Protein AF-A0A257JC98-F1 (afdb_monomer_lite)

Foldseek 3Di:
DVVVVVLVVCCVVVVDDPVVSVVVVVVVVVVVVVVVVLQPDWDWFWKWADDDDDPPDDDDTDIDTDTHRPQPPPCVQLVVLVVVLVVVLVVLVVVLVVDPPDDPVNVVSVVVNVCCDDPHPNVVVSSVVSSVVSRVVSCPVVDQLQVVLVVCVVSRMDRPPFDGHPRSSVVVD

pLDDT: mean 78.76, std 10.98, range [49.62, 95.31]

Radius of gyration: 26.52 Å; chains: 1; bounding box: 66×40×74 Å

Secondary structure (DSSP, 8-state):
-HHHHHHHHHHHTTSS-HHHHHHHHHHHHHHHHHHHHHHH-EEEEEEEE----BTTB--PPEEEEEEEES-SSTTHHHHHHHHHHHHHHHHHHHHHHHS-S-SHHHHHHHHHHHHHSTT-HHHHHHHHHHHHHHHHHHHHHH--HHHHHHHHHHTT-B-TTS-SSHHHHHHH-

Structure (mmCIF, N/CA/C/O backbone):
data_AF-A0A257JC98-F1
#
_entry.id   AF-A0A257JC98-F1
#
loop_
_atom_site.group_PDB
_atom_site.id
_atom_site.type_symbol
_atom_site.label_atom_id
_atom_site.label_alt_id
_atom_site.label_comp_id
_atom_site.label_asym_id
_atom_site.label_entity_id
_atom_site.label_seq_id
_atom_site.pdbx_PDB_ins_code
_atom_site.Cartn_x
_atom_site.Cartn_y
_atom_site.Cartn_z
_atom_site.occupancy
_atom_site.B_iso_or_equiv
_atom_site.auth_seq_id
_atom_site.auth_comp_id
_atom_site.auth_asym_id
_atom_site.auth_atom_id
_atom_site.pdbx_PDB_model_num
ATOM 1 N N . PRO A 1 1 ? 10.693 15.081 -19.694 1.00 59.59 1 PRO A N 1
ATOM 2 C CA . PRO A 1 1 ? 10.480 16.238 -20.603 1.00 59.59 1 PRO A CA 1
ATOM 3 C C . PRO A 1 1 ? 10.776 15.936 -22.083 1.00 59.59 1 PRO A C 1
ATOM 5 O O . PRO A 1 1 ? 9.951 16.268 -22.923 1.00 59.59 1 PRO A O 1
ATOM 8 N N . LYS A 1 2 ? 11.899 15.273 -22.407 1.00 69.50 2 LYS A N 1
ATOM 9 C CA . LYS A 1 2 ? 12.265 14.944 -23.800 1.00 69.50 2 LYS A CA 1
ATOM 10 C C . LYS A 1 2 ? 11.283 13.980 -24.483 1.00 69.50 2 LYS A C 1
ATOM 12 O O . LYS A 1 2 ? 10.940 14.185 -25.634 1.00 69.50 2 LYS A O 1
ATOM 17 N N . THR A 1 3 ? 10.761 13.000 -23.750 1.00 69.62 3 THR A N 1
ATOM 18 C CA . THR A 1 3 ? 9.781 12.024 -24.259 1.00 69.62 3 THR A CA 1
ATOM 19 C C . THR A 1 3 ? 8.416 12.645 -24.564 1.00 69.62 3 THR A C 1
ATOM 21 O O . THR A 1 3 ? 7.817 12.334 -25.583 1.00 69.62 3 THR A O 1
ATOM 24 N N . LEU A 1 4 ? 7.946 13.581 -23.731 1.00 68.44 4 LEU A N 1
ATOM 25 C CA . LEU A 1 4 ? 6.739 14.373 -24.007 1.00 68.44 4 LEU A CA 1
ATOM 26 C C . LEU A 1 4 ? 6.918 15.227 -25.269 1.00 68.44 4 LEU A C 1
ATOM 28 O O . LEU A 1 4 ? 6.054 15.207 -26.137 1.00 68.44 4 LEU A O 1
ATOM 32 N N . ALA A 1 5 ? 8.060 15.909 -25.406 1.00 73.38 5 ALA A N 1
ATOM 33 C CA . ALA A 1 5 ? 8.380 16.676 -26.610 1.00 73.38 5 ALA A CA 1
ATOM 34 C C . ALA A 1 5 ? 8.417 15.786 -27.868 1.00 73.38 5 ALA A C 1
ATOM 36 O O . ALA A 1 5 ? 7.823 16.146 -28.877 1.00 73.38 5 ALA A O 1
ATOM 37 N N . GLN A 1 6 ? 8.999 14.586 -27.777 1.00 70.19 6 GLN A N 1
ATOM 38 C CA . GLN A 1 6 ? 9.022 13.605 -28.869 1.00 70.19 6 GLN A CA 1
ATOM 39 C C . GLN A 1 6 ? 7.630 13.078 -29.249 1.00 70.19 6 GLN A C 1
ATOM 41 O O . GLN A 1 6 ? 7.370 12.868 -30.429 1.00 70.19 6 GLN A O 1
ATOM 46 N N . VAL A 1 7 ? 6.712 12.895 -28.293 1.00 69.75 7 VAL A N 1
ATOM 47 C CA . VAL A 1 7 ? 5.323 12.484 -28.581 1.00 69.75 7 VAL A CA 1
ATOM 48 C C . VAL A 1 7 ? 4.552 13.596 -29.306 1.00 69.75 7 VAL A C 1
ATOM 50 O O . VAL A 1 7 ? 3.829 13.321 -30.264 1.00 69.75 7 VAL A O 1
ATOM 53 N N . PHE A 1 8 ? 4.739 14.858 -28.907 1.00 70.00 8 PHE A N 1
ATOM 54 C CA . PHE A 1 8 ? 4.126 16.006 -29.587 1.00 70.00 8 PHE A CA 1
ATOM 55 C C . PHE A 1 8 ? 4.741 16.271 -30.972 1.00 70.00 8 PHE A C 1
ATOM 57 O O . PHE A 1 8 ? 4.016 16.577 -31.920 1.00 70.00 8 PHE A O 1
ATOM 64 N N . GLU A 1 9 ? 6.057 16.103 -31.129 1.00 71.06 9 GLU A N 1
ATOM 65 C CA . GLU A 1 9 ? 6.730 16.184 -32.431 1.00 71.06 9 GLU A CA 1
ATOM 66 C C . GLU A 1 9 ? 6.358 15.014 -33.352 1.00 71.06 9 GLU A C 1
ATOM 68 O O . GLU A 1 9 ? 6.157 15.227 -34.548 1.00 71.06 9 GLU A O 1
ATOM 73 N N . GLY A 1 10 ? 6.182 13.804 -32.811 1.00 62.94 10 GLY A N 1
ATOM 74 C CA . GLY A 1 10 ? 5.710 12.619 -33.536 1.00 62.94 10 GLY A CA 1
ATOM 75 C C . GLY A 1 10 ? 4.276 1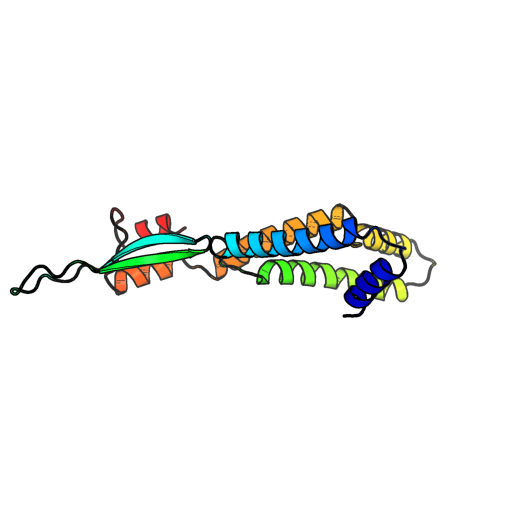2.765 -34.057 1.00 62.94 10 GLY A C 1
ATOM 76 O O . GLY A 1 10 ? 3.976 12.383 -35.189 1.00 62.94 10 GLY A O 1
ATOM 77 N N . GLY A 1 11 ? 3.405 13.412 -33.274 1.00 64.50 11 GLY A N 1
ATOM 78 C CA . GLY A 1 11 ? 2.057 13.792 -33.709 1.00 64.50 11 GLY A CA 1
ATOM 79 C C . GLY A 1 11 ? 2.052 14.880 -34.791 1.00 64.50 11 GLY A C 1
ATOM 80 O O . GLY A 1 11 ? 1.223 14.839 -35.697 1.00 64.50 11 GLY A O 1
ATOM 81 N N . ARG A 1 12 ? 3.004 15.827 -34.747 1.00 64.94 12 ARG A N 1
ATOM 82 C CA . ARG A 1 12 ? 3.147 16.897 -35.755 1.00 64.94 12 ARG A CA 1
ATOM 83 C C . ARG A 1 12 ? 3.788 16.420 -37.063 1.00 64.94 12 ARG A C 1
ATOM 85 O O . ARG A 1 12 ? 3.479 16.954 -38.121 1.00 64.94 12 ARG A O 1
ATOM 92 N N . THR A 1 13 ? 4.679 15.434 -36.998 1.00 67.50 13 THR A N 1
ATOM 93 C CA . THR A 1 13 ? 5.380 14.861 -38.163 1.00 67.50 13 THR A CA 1
ATOM 94 C C . THR A 1 13 ? 4.590 13.755 -38.870 1.00 67.50 13 THR A C 1
ATOM 96 O O . THR A 1 13 ? 5.046 13.255 -39.892 1.00 67.50 13 THR A O 1
ATOM 99 N N . GLY A 1 14 ? 3.412 13.369 -38.358 1.00 65.50 14 GLY A N 1
ATOM 100 C CA . GLY A 1 14 ? 2.565 12.325 -38.953 1.00 65.50 14 GLY A CA 1
ATOM 101 C C . GLY A 1 14 ? 3.129 10.903 -38.831 1.00 65.50 14 GLY A C 1
ATOM 102 O O . GLY A 1 14 ? 2.589 9.975 -39.423 1.00 65.50 14 GLY A O 1
ATOM 103 N N . THR A 1 15 ? 4.203 10.720 -38.059 1.00 66.25 15 THR A N 1
ATOM 104 C CA . THR A 1 15 ? 4.866 9.426 -37.823 1.00 66.25 15 THR A CA 1
ATOM 105 C C . THR A 1 15 ? 4.124 8.564 -36.799 1.00 66.25 15 THR A C 1
ATOM 107 O O . THR A 1 15 ? 4.296 7.346 -36.780 1.00 66.25 15 THR A O 1
ATOM 110 N N . MET A 1 16 ? 3.256 9.169 -35.978 1.00 62.81 16 MET A N 1
ATOM 111 C CA . MET A 1 16 ? 2.358 8.470 -35.056 1.00 62.81 16 MET A CA 1
ATOM 112 C C . MET A 1 16 ? 0.903 8.860 -35.311 1.00 62.81 16 MET A C 1
ATOM 114 O O . MET A 1 16 ? 0.590 10.033 -35.507 1.00 62.81 16 MET A O 1
ATOM 118 N N . ASN A 1 17 ? 0.001 7.874 -35.269 1.00 75.44 17 ASN A N 1
ATOM 119 C CA . ASN A 1 17 ? -1.431 8.108 -35.424 1.00 75.44 17 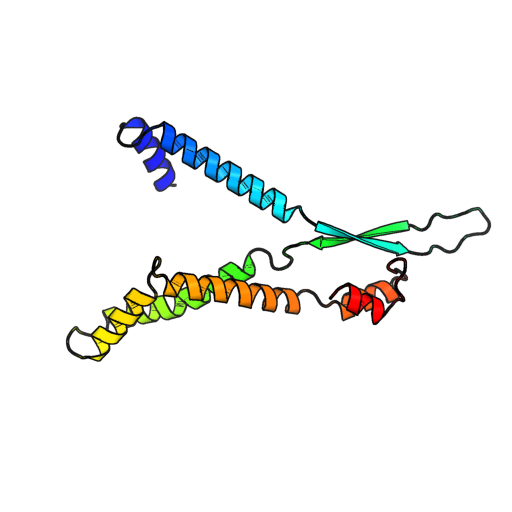ASN A CA 1
ATOM 120 C C . ASN A 1 17 ? -1.927 9.047 -34.298 1.00 75.44 17 ASN A C 1
ATOM 122 O O . ASN A 1 17 ? -1.825 8.670 -33.125 1.00 75.44 17 ASN A O 1
ATOM 126 N N . PRO A 1 18 ? -2.486 10.234 -34.608 1.00 73.69 18 PRO A N 1
ATOM 127 C CA . PRO A 1 18 ? -2.979 11.181 -33.603 1.00 73.69 18 PRO A CA 1
ATOM 128 C C . PRO A 1 18 ? -3.989 10.563 -32.628 1.00 73.69 18 PRO A C 1
ATOM 130 O O . PRO A 1 18 ? -4.027 10.928 -31.452 1.00 73.69 18 PRO A O 1
ATOM 133 N N . LEU A 1 19 ? -4.756 9.568 -33.089 1.00 78.31 19 LEU A N 1
ATOM 134 C CA . LEU A 1 19 ? -5.696 8.812 -32.262 1.00 78.31 19 LEU A CA 1
ATOM 135 C C . LEU A 1 19 ? -4.991 8.009 -31.152 1.00 78.31 19 LEU A C 1
ATOM 137 O O . LEU A 1 19 ? -5.505 7.909 -30.042 1.00 78.31 19 LEU A O 1
ATOM 141 N N . MET A 1 20 ? -3.796 7.474 -31.422 1.00 78.75 20 MET A N 1
ATOM 142 C CA . MET A 1 20 ? -3.009 6.704 -30.453 1.00 78.75 20 MET A CA 1
ATOM 143 C C . MET A 1 20 ? -2.429 7.605 -29.358 1.00 78.75 20 MET A C 1
ATOM 145 O O . MET A 1 20 ? -2.444 7.237 -28.186 1.00 78.75 20 MET A O 1
ATOM 149 N N . VAL A 1 21 ? -1.980 8.811 -29.719 1.00 79.50 21 VAL A N 1
ATOM 150 C CA . VAL A 1 21 ? -1.474 9.809 -28.761 1.00 79.50 21 VAL A CA 1
ATOM 151 C C . VAL A 1 21 ? -2.590 10.276 -27.821 1.00 79.50 21 VAL A C 1
ATOM 153 O O . VAL A 1 21 ? -2.401 10.302 -26.603 1.00 79.50 21 VAL A O 1
ATOM 156 N N . LEU A 1 22 ? -3.775 10.571 -28.367 1.00 82.44 22 LEU A N 1
ATOM 157 C CA . LEU A 1 22 ? -4.968 10.882 -27.572 1.00 82.44 22 LEU A CA 1
ATOM 158 C C . LEU A 1 22 ? -5.385 9.706 -26.677 1.00 82.44 22 LEU A C 1
ATOM 160 O O . LEU A 1 22 ? -5.704 9.915 -25.508 1.00 82.44 22 LEU A O 1
ATOM 164 N N . GLY A 1 23 ? -5.324 8.476 -27.196 1.00 86.00 23 GLY A N 1
ATOM 165 C CA . GLY A 1 23 ? -5.629 7.258 -26.445 1.00 86.00 23 GLY A CA 1
ATOM 166 C C . GLY A 1 23 ? -4.705 7.040 -25.245 1.00 86.00 23 GLY A C 1
ATOM 167 O O . GLY A 1 23 ? -5.186 6.766 -24.148 1.00 86.00 23 GLY A O 1
ATOM 168 N N . ILE A 1 24 ? -3.393 7.231 -25.412 1.00 85.19 24 ILE A N 1
ATOM 169 C CA . ILE A 1 24 ? -2.422 7.136 -24.309 1.00 85.19 24 ILE A CA 1
ATOM 170 C C . ILE A 1 24 ? -2.685 8.230 -23.267 1.00 85.19 24 ILE A C 1
ATOM 172 O O . ILE A 1 24 ? -2.692 7.944 -22.071 1.00 85.19 24 ILE A O 1
ATOM 176 N N . GLY A 1 25 ? -2.951 9.468 -23.698 1.00 86.38 25 GLY A N 1
ATOM 177 C CA . GLY A 1 25 ? -3.285 10.566 -22.785 1.00 86.38 25 GLY A CA 1
ATOM 178 C C . GLY A 1 25 ? -4.535 10.275 -21.950 1.00 86.38 25 GLY A C 1
ATOM 179 O O . GLY A 1 25 ? -4.515 10.423 -20.726 1.00 86.38 25 GLY A O 1
ATOM 180 N N . ALA A 1 26 ? -5.599 9.785 -22.591 1.00 89.31 26 ALA A N 1
ATOM 181 C CA . ALA A 1 26 ? -6.822 9.374 -21.909 1.00 89.31 26 ALA A CA 1
ATOM 182 C C . ALA A 1 26 ? -6.580 8.203 -20.940 1.00 89.31 26 ALA A C 1
ATOM 184 O O . ALA A 1 26 ? -7.083 8.228 -19.817 1.00 89.31 26 ALA A O 1
ATOM 185 N N . ALA A 1 27 ? -5.769 7.215 -21.331 1.00 91.00 27 ALA A N 1
ATOM 186 C CA . ALA A 1 27 ? -5.415 6.084 -20.478 1.00 91.00 27 ALA A CA 1
ATOM 187 C C . ALA A 1 27 ? -4.633 6.518 -19.229 1.00 91.00 27 ALA A C 1
ATOM 189 O O . ALA A 1 27 ? -4.923 6.039 -18.136 1.00 91.00 27 ALA A O 1
ATOM 190 N N . VAL A 1 28 ? -3.691 7.457 -19.360 1.00 90.69 28 VAL A N 1
ATOM 191 C CA . VAL A 1 28 ? -2.934 8.003 -18.220 1.00 90.69 28 VAL A CA 1
ATOM 192 C C . VAL A 1 28 ? -3.860 8.730 -17.248 1.00 90.69 28 VAL A C 1
ATOM 194 O O . VAL A 1 28 ? -3.799 8.482 -16.046 1.00 90.69 28 VAL A O 1
ATOM 197 N N . ILE A 1 29 ? -4.752 9.590 -17.749 1.00 93.50 29 ILE A N 1
ATOM 198 C CA . ILE A 1 29 ? -5.723 10.298 -16.901 1.00 93.50 29 ILE A CA 1
ATOM 199 C C . ILE A 1 29 ? -6.661 9.299 -16.213 1.00 93.50 29 ILE A C 1
ATOM 201 O O . ILE A 1 29 ? -6.896 9.410 -15.010 1.00 93.50 29 ILE A O 1
ATOM 205 N N . GLY A 1 30 ? -7.157 8.302 -16.950 1.00 95.31 30 GLY A N 1
ATOM 206 C CA . GLY A 1 30 ? -8.009 7.243 -16.410 1.00 95.31 30 GLY A CA 1
ATOM 207 C C . GLY A 1 30 ? -7.313 6.429 -15.319 1.00 95.31 30 GLY A C 1
ATOM 208 O O . GLY A 1 30 ? -7.893 6.204 -14.260 1.00 95.31 30 GLY A O 1
ATOM 209 N N . LEU A 1 31 ? -6.048 6.059 -15.533 1.00 93.69 31 LEU A N 1
ATOM 210 C CA . LEU A 1 31 ? -5.229 5.354 -14.549 1.00 93.69 31 LEU A CA 1
ATOM 211 C C . LEU A 1 31 ? -5.039 6.194 -13.279 1.00 93.69 31 LEU A C 1
ATOM 213 O O . LEU A 1 31 ? -5.241 5.688 -12.180 1.00 93.69 31 LEU A O 1
ATOM 217 N N . ILE A 1 32 ? -4.695 7.479 -13.412 1.00 92.25 32 ILE A N 1
ATOM 218 C CA . ILE A 1 32 ? -4.517 8.380 -12.263 1.00 92.25 32 ILE A CA 1
ATOM 219 C C . ILE A 1 32 ? -5.833 8.531 -11.494 1.00 92.25 32 ILE A C 1
ATOM 221 O O . ILE A 1 32 ? -5.845 8.408 -10.270 1.00 92.25 32 ILE A O 1
ATOM 225 N N . ALA A 1 33 ? -6.951 8.744 -12.192 1.00 93.00 33 ALA A N 1
ATOM 226 C CA . ALA A 1 33 ? -8.266 8.844 -11.566 1.00 93.00 33 ALA A CA 1
ATOM 227 C C . ALA A 1 33 ? -8.635 7.556 -10.813 1.00 93.00 33 ALA A C 1
ATOM 229 O O . ALA A 1 33 ? -9.138 7.619 -9.691 1.00 93.00 33 ALA A O 1
ATOM 230 N N . PHE A 1 34 ? -8.330 6.395 -11.397 1.00 91.94 34 PHE A N 1
ATOM 231 C CA . PHE A 1 34 ? -8.540 5.093 -10.773 1.00 91.94 34 PHE A CA 1
ATOM 232 C C . PHE A 1 34 ? -7.674 4.897 -9.520 1.00 91.94 34 PHE A C 1
ATOM 234 O O . PHE A 1 34 ? -8.187 4.476 -8.482 1.00 91.94 34 PHE A O 1
ATOM 241 N N . ILE A 1 35 ? -6.389 5.263 -9.575 1.00 89.38 35 ILE A N 1
ATOM 242 C CA . ILE A 1 35 ? -5.487 5.207 -8.416 1.00 89.38 35 ILE A CA 1
ATOM 243 C C . ILE A 1 35 ? -6.002 6.128 -7.306 1.00 89.38 35 ILE A C 1
ATOM 245 O O . ILE A 1 35 ? -6.159 5.682 -6.173 1.00 89.38 35 ILE A O 1
ATOM 249 N N . CYS A 1 36 ? -6.354 7.378 -7.618 1.00 89.06 36 CYS A N 1
ATOM 250 C CA . CYS A 1 36 ? -6.907 8.308 -6.632 1.00 89.06 36 CYS A CA 1
ATOM 251 C C . CYS A 1 36 ? -8.232 7.818 -6.032 1.00 89.06 36 CYS A C 1
ATOM 253 O O . CYS A 1 36 ? -8.506 8.066 -4.857 1.00 89.06 36 CYS A O 1
ATOM 255 N N . PHE A 1 37 ? -9.068 7.139 -6.820 1.00 89.31 37 PHE A N 1
ATOM 256 C CA . PHE A 1 37 ? -10.293 6.522 -6.322 1.00 89.31 37 PHE A CA 1
ATOM 257 C C . PHE A 1 37 ? -9.982 5.404 -5.318 1.00 89.31 37 PHE A C 1
ATOM 259 O O . PHE A 1 37 ? -10.548 5.399 -4.223 1.00 89.31 37 PHE A O 1
ATOM 266 N N . MET A 1 38 ? -9.036 4.518 -5.642 1.00 87.94 38 MET A N 1
ATOM 267 C CA . MET A 1 38 ? -8.607 3.448 -4.738 1.00 87.94 38 MET A CA 1
ATOM 268 C C . MET A 1 38 ? -7.892 3.965 -3.487 1.00 87.94 38 MET A C 1
ATOM 270 O O . MET A 1 38 ? -8.130 3.451 -2.399 1.00 87.94 38 MET A O 1
ATOM 274 N N . GLU A 1 39 ? -7.084 5.020 -3.583 1.00 85.06 39 GLU A N 1
ATOM 275 C CA . GLU A 1 39 ? -6.437 5.626 -2.410 1.00 85.06 39 GLU A CA 1
ATOM 276 C C . GLU A 1 39 ? -7.430 6.305 -1.459 1.00 85.06 39 GLU A C 1
ATOM 278 O O . GLU A 1 39 ? -7.212 6.352 -0.245 1.00 85.06 39 GLU A O 1
ATOM 283 N N . ARG A 1 40 ? -8.535 6.843 -1.988 1.00 83.50 40 ARG A N 1
ATOM 284 C CA . ARG A 1 40 ? -9.602 7.444 -1.173 1.00 83.50 40 ARG A CA 1
ATOM 285 C C . ARG A 1 40 ? -10.499 6.402 -0.515 1.00 83.50 40 ARG A C 1
ATOM 287 O O . ARG A 1 40 ? -11.209 6.742 0.441 1.00 83.50 40 ARG A O 1
ATOM 294 N N . ALA A 1 41 ? -10.478 5.165 -1.004 1.00 85.12 41 ALA A N 1
ATOM 295 C CA . ALA A 1 41 ? -11.237 4.077 -0.427 1.00 85.12 41 ALA A CA 1
ATOM 296 C C . ALA A 1 41 ? -10.670 3.726 0.958 1.00 85.12 41 ALA A C 1
ATOM 298 O O . ALA A 1 41 ? -9.522 3.318 1.136 1.00 85.12 41 ALA A O 1
ATOM 299 N N . GLN A 1 42 ? -11.507 3.936 1.968 1.00 86.88 42 GLN A N 1
ATOM 300 C CA . GLN A 1 42 ? -11.191 3.691 3.368 1.00 86.88 42 GLN A CA 1
ATOM 301 C C . GLN A 1 42 ? -12.375 2.985 4.019 1.00 86.88 42 GLN A C 1
ATOM 303 O O . GLN A 1 42 ? -13.533 3.369 3.821 1.00 86.88 42 GLN A O 1
ATOM 308 N N . ARG A 1 43 ? -12.091 1.970 4.827 1.00 90.12 43 ARG A N 1
ATOM 309 C CA . ARG A 1 43 ? -13.079 1.332 5.689 1.00 90.12 43 ARG A CA 1
ATOM 310 C C . ARG A 1 43 ? -13.236 2.194 6.939 1.00 90.12 43 ARG A C 1
ATOM 312 O O . ARG A 1 43 ? -12.282 2.408 7.681 1.00 90.12 43 ARG A O 1
ATOM 319 N N . ARG A 1 44 ? -14.442 2.715 7.167 1.00 86.94 44 ARG A N 1
ATOM 320 C CA . ARG A 1 44 ? -14.753 3.543 8.343 1.00 86.94 44 ARG A CA 1
ATOM 321 C C . ARG A 1 44 ? -15.230 2.651 9.485 1.00 86.94 44 ARG A C 1
ATOM 323 O O . ARG A 1 44 ? -16.351 2.150 9.435 1.00 86.94 44 ARG A O 1
ATOM 330 N N . VAL A 1 45 ? -14.397 2.461 10.506 1.00 87.12 45 VAL A N 1
ATOM 331 C CA . VAL A 1 45 ? -14.784 1.739 11.728 1.00 87.12 45 VAL A CA 1
ATOM 332 C C . VAL A 1 45 ? -15.362 2.739 12.726 1.00 87.12 45 VAL A C 1
ATOM 334 O O . VAL A 1 45 ? -14.686 3.685 13.117 1.00 87.12 45 VAL A O 1
ATOM 337 N N . LEU A 1 46 ? -16.626 2.561 13.111 1.00 86.06 46 LEU A N 1
ATOM 338 C CA . LEU A 1 46 ? -17.319 3.444 14.054 1.00 86.06 46 LEU A CA 1
ATOM 339 C C . LEU A 1 46 ? -16.818 3.209 15.483 1.00 86.06 46 LEU A C 1
ATOM 341 O O . LEU A 1 46 ? -16.826 2.080 15.969 1.00 86.06 46 LEU A O 1
ATOM 345 N N . ILE A 1 47 ? -16.455 4.291 16.166 1.00 87.56 47 ILE A N 1
ATOM 346 C CA . ILE A 1 47 ? -16.066 4.305 17.577 1.00 87.56 47 ILE A CA 1
ATOM 347 C C . ILE A 1 47 ? -17.002 5.251 18.317 1.00 87.56 47 ILE A C 1
ATOM 349 O O . ILE A 1 47 ? -17.351 6.326 17.823 1.00 87.56 47 ILE A O 1
ATOM 353 N N . GLN A 1 48 ? -17.413 4.854 19.514 1.00 84.75 48 GLN A N 1
ATOM 354 C CA . GLN A 1 48 ? -18.217 5.692 20.392 1.00 84.75 48 GLN A CA 1
ATOM 355 C C . GLN A 1 48 ? -17.425 6.036 21.645 1.00 84.75 48 GLN A C 1
ATOM 357 O O . GLN A 1 48 ? -16.826 5.159 22.271 1.00 84.75 48 GLN A O 1
ATOM 362 N N . TYR A 1 49 ? -17.454 7.316 22.009 1.00 84.44 49 TYR A N 1
ATOM 363 C CA . TYR A 1 49 ? -16.946 7.797 23.287 1.00 84.44 49 TYR A CA 1
ATOM 364 C C . TYR A 1 49 ? -18.145 8.079 24.200 1.00 84.44 49 TYR A C 1
ATOM 366 O O . TYR A 1 49 ? -18.915 9.012 23.938 1.00 84.44 49 TYR A O 1
ATOM 374 N N . PRO A 1 50 ? -18.362 7.274 25.252 1.00 72.88 50 PRO A N 1
ATOM 375 C CA . PRO A 1 50 ? -19.454 7.494 26.178 1.00 72.88 50 PRO A CA 1
ATOM 376 C C . PRO A 1 50 ? -19.153 8.752 27.000 1.00 72.88 50 PRO A C 1
ATOM 378 O O . PRO A 1 50 ? -18.253 8.769 27.839 1.00 72.88 50 PRO A O 1
ATOM 381 N N . LYS A 1 51 ? -19.911 9.827 26.775 1.00 71.62 51 LYS A N 1
ATOM 382 C CA . LYS A 1 51 ? -19.910 10.991 27.669 1.00 71.62 51 LYS A CA 1
ATOM 383 C C . LYS A 1 51 ? -20.848 10.723 28.842 1.00 71.62 51 LYS A C 1
ATOM 385 O O . LYS A 1 51 ? -21.951 10.210 28.661 1.00 71.62 51 LYS A O 1
ATOM 390 N N . ARG A 1 52 ? -20.414 11.072 30.057 1.00 66.50 52 ARG A N 1
ATOM 391 C CA . ARG A 1 52 ? -21.284 11.029 31.241 1.00 66.50 52 ARG A CA 1
ATOM 392 C C . ARG A 1 52 ? -22.464 11.980 31.024 1.00 66.50 52 ARG A C 1
ATOM 394 O O . ARG A 1 52 ? -22.257 13.139 30.674 1.00 66.50 52 ARG A O 1
ATOM 401 N N . GLN A 1 53 ? -23.686 11.499 31.250 1.00 60.78 53 GLN A N 1
ATOM 402 C CA . GLN A 1 53 ? -24.854 12.373 31.319 1.00 60.78 53 GLN A CA 1
ATOM 403 C C . GLN A 1 53 ? -24.708 13.287 32.536 1.00 60.78 53 GLN A C 1
ATOM 405 O O . GLN A 1 53 ? -24.684 12.825 33.676 1.00 60.78 53 GLN A O 1
ATOM 410 N N . THR A 1 54 ? -24.597 14.587 32.291 1.00 61.06 54 THR A N 1
ATOM 411 C CA . THR A 1 54 ? -24.697 15.602 33.341 1.00 61.06 54 THR A CA 1
ATOM 412 C C . THR A 1 54 ? -26.177 15.872 33.624 1.00 61.06 54 THR A C 1
ATOM 414 O O . THR A 1 54 ? -27.012 15.796 32.725 1.00 61.06 54 THR A O 1
ATOM 417 N N . GLN A 1 55 ? -26.511 16.252 34.859 1.00 65.31 55 GLN A N 1
ATOM 418 C CA . GLN A 1 55 ? -27.875 16.516 35.355 1.00 65.31 55 GLN A CA 1
ATOM 419 C C . GLN A 1 55 ? -28.694 17.546 34.530 1.00 65.31 55 GLN A C 1
ATOM 421 O O . GLN A 1 55 ? -29.891 17.696 34.743 1.00 65.31 55 GLN A O 1
ATOM 426 N N . ARG A 1 56 ? -28.067 18.253 33.577 1.00 69.62 56 ARG A N 1
ATOM 427 C CA . ARG A 1 56 ? -28.670 19.270 32.697 1.00 69.62 56 ARG A CA 1
ATOM 428 C C . ARG A 1 56 ? -29.035 18.787 31.282 1.00 69.62 56 ARG A C 1
ATOM 430 O O . ARG A 1 56 ? -29.428 19.611 30.464 1.00 69.62 56 ARG A O 1
ATOM 437 N N . GLY A 1 57 ? -28.948 17.488 30.986 1.00 60.97 57 GLY A N 1
ATOM 438 C CA . GLY A 1 57 ? -29.483 16.918 29.743 1.00 60.97 57 GLY A CA 1
ATOM 439 C C . GLY A 1 57 ? -28.680 15.745 29.178 1.00 60.97 57 GLY A C 1
ATOM 440 O O . GLY A 1 57 ? -27.549 15.477 29.584 1.00 60.97 57 GLY A O 1
ATOM 441 N N . MET A 1 58 ? -29.274 15.041 28.209 1.00 58.41 58 MET A N 1
ATOM 442 C CA . MET A 1 58 ? -28.599 14.013 27.410 1.00 58.41 58 MET A CA 1
ATOM 443 C C . MET A 1 58 ? -27.477 14.650 26.575 1.00 58.41 58 MET A C 1
ATOM 445 O O . MET A 1 58 ? -27.735 15.188 25.502 1.00 58.41 58 MET A O 1
ATOM 449 N N . MET A 1 59 ? -26.224 14.571 27.034 1.00 60.41 59 MET A N 1
ATOM 450 C CA . MET A 1 59 ? -25.082 14.741 26.130 1.00 60.41 59 MET A CA 1
ATOM 451 C C . MET A 1 59 ? -25.014 13.513 25.226 1.00 60.41 59 MET A C 1
ATOM 453 O O . MET A 1 59 ? -24.834 12.389 25.696 1.00 60.41 59 MET A O 1
ATOM 457 N N . GLN A 1 60 ? -25.208 13.732 23.930 1.00 66.69 60 GLN A N 1
ATOM 458 C CA . GLN A 1 60 ? -25.104 12.692 22.919 1.00 66.69 60 GLN A CA 1
ATOM 459 C C . GLN A 1 60 ? -23.672 12.140 22.912 1.00 66.69 60 GLN A C 1
ATOM 461 O O . GLN A 1 60 ? -22.708 12.904 22.968 1.00 66.69 60 GLN A O 1
ATOM 466 N N . ALA A 1 61 ? -23.532 10.813 22.893 1.00 68.06 61 ALA A N 1
ATOM 467 C CA . ALA A 1 61 ? -22.229 10.177 22.741 1.00 68.06 61 ALA A CA 1
ATOM 468 C C . ALA A 1 61 ? -21.605 10.631 21.413 1.00 68.06 61 ALA A C 1
ATOM 470 O O . ALA A 1 61 ? -22.238 10.494 20.359 1.00 68.06 61 ALA A O 1
ATOM 471 N N . ASP A 1 62 ? -20.385 11.168 21.466 1.00 72.06 62 ASP A N 1
ATOM 472 C CA . ASP A 1 62 ? -19.680 11.588 20.259 1.00 72.06 62 ASP A CA 1
ATOM 473 C C . ASP A 1 62 ? -19.332 10.338 19.444 1.00 72.06 62 ASP A C 1
ATOM 475 O O . ASP A 1 62 ? -18.652 9.419 19.920 1.00 72.06 62 ASP A O 1
ATOM 479 N N . LYS A 1 63 ? -19.841 10.292 18.210 1.00 77.44 63 LYS A N 1
ATOM 480 C CA . LYS A 1 63 ? -19.502 9.261 17.230 1.00 77.44 63 LYS A CA 1
ATOM 481 C C . LYS A 1 63 ? -18.255 9.716 16.486 1.00 77.44 63 LYS A C 1
ATOM 483 O O . LYS A 1 63 ? -18.291 10.722 15.785 1.00 77.44 63 LYS A O 1
ATOM 488 N N . SER A 1 64 ? -17.178 8.956 16.619 1.00 85.19 64 SER A N 1
ATOM 489 C CA . SER A 1 64 ? -15.970 9.113 15.813 1.00 85.19 64 SER A CA 1
ATOM 490 C C . SER A 1 64 ? -15.826 7.924 14.865 1.00 85.19 64 SER A C 1
ATOM 492 O O . SER A 1 64 ? -16.496 6.900 15.019 1.00 85.19 64 SER A O 1
ATOM 494 N N . PHE A 1 65 ? -14.962 8.044 13.866 1.00 87.38 65 PHE A N 1
ATOM 495 C CA . PHE A 1 65 ? -14.600 6.930 12.999 1.00 87.38 65 PHE A CA 1
ATOM 496 C C . PHE A 1 65 ? -13.082 6.812 12.920 1.00 87.38 65 PHE A C 1
ATOM 498 O O . PHE A 1 65 ? -12.389 7.808 12.732 1.00 87.38 65 PHE A O 1
ATOM 505 N N . LEU A 1 66 ? -12.573 5.587 13.035 1.00 86.06 66 LEU A N 1
ATOM 506 C CA . LEU A 1 66 ? -11.190 5.264 12.712 1.00 86.06 66 LEU A CA 1
ATOM 507 C C . LEU A 1 66 ? -11.131 4.897 11.225 1.00 86.06 66 LEU A C 1
ATOM 509 O O . LEU A 1 66 ? -11.767 3.917 10.816 1.00 86.06 66 LEU A O 1
ATOM 513 N N . PRO A 1 67 ? -10.438 5.690 10.391 1.00 85.56 67 PRO A N 1
ATOM 514 C CA . PRO A 1 67 ? -10.282 5.373 8.984 1.00 85.56 67 PRO A CA 1
ATOM 515 C C . PRO A 1 67 ? -9.182 4.321 8.803 1.00 85.56 67 PRO A C 1
ATOM 517 O O . PRO A 1 67 ? -8.008 4.596 9.033 1.00 85.56 67 PRO A O 1
ATOM 520 N N . LEU A 1 68 ? -9.552 3.130 8.338 1.00 85.44 68 LEU A N 1
ATOM 521 C CA . LEU A 1 68 ? -8.600 2.114 7.893 1.00 85.44 68 LEU A CA 1
ATOM 522 C C . LEU A 1 68 ? -8.468 2.214 6.371 1.00 85.44 68 LEU A C 1
ATOM 524 O O . LEU A 1 68 ? -9.414 1.929 5.632 1.00 85.44 68 LEU A O 1
ATOM 528 N N . LYS A 1 69 ? -7.314 2.686 5.894 1.00 81.94 69 LYS A N 1
ATOM 529 C CA . LYS A 1 69 ? -7.017 2.749 4.456 1.00 81.94 69 LYS A CA 1
ATOM 530 C C . LYS A 1 69 ? -6.757 1.343 3.917 1.00 81.94 69 LYS A C 1
ATOM 532 O O . LYS A 1 69 ? -6.183 0.524 4.621 1.00 81.94 69 LYS A O 1
ATOM 537 N N . ILE A 1 70 ? -7.129 1.097 2.658 1.00 79.19 70 ILE A N 1
ATOM 538 C CA . ILE A 1 70 ? -6.858 -0.188 1.984 1.00 79.19 70 ILE A CA 1
ATOM 539 C C . ILE A 1 70 ? -5.350 -0.447 1.866 1.00 79.19 70 ILE A C 1
ATOM 541 O O . ILE A 1 70 ? -4.903 -1.573 2.039 1.00 79.19 70 ILE A O 1
ATOM 545 N N . ASN A 1 71 ? -4.569 0.600 1.595 1.00 80.88 71 ASN A N 1
ATOM 546 C CA . ASN A 1 71 ? -3.114 0.537 1.568 1.00 80.88 71 ASN A CA 1
ATOM 547 C C . ASN A 1 71 ? -2.543 1.533 2.586 1.00 80.88 71 ASN A C 1
ATOM 549 O O . ASN A 1 71 ? -2.458 2.733 2.317 1.00 80.88 71 ASN A O 1
ATOM 553 N N . THR A 1 72 ? -2.177 1.043 3.768 1.00 76.50 72 THR A N 1
ATOM 554 C CA . THR A 1 72 ? -1.473 1.837 4.788 1.00 76.50 72 THR A CA 1
ATOM 555 C C . THR A 1 72 ? 0.017 1.981 4.473 1.00 76.50 72 THR A C 1
ATOM 557 O O . THR A 1 72 ? 0.627 2.964 4.885 1.00 76.50 72 THR A O 1
ATOM 560 N N . ALA A 1 73 ? 0.584 1.058 3.688 1.00 73.88 73 ALA A N 1
ATOM 561 C CA . ALA A 1 73 ? 1.991 1.037 3.301 1.00 73.88 73 ALA A CA 1
ATOM 562 C C . ALA A 1 73 ? 2.369 2.073 2.223 1.00 73.88 73 ALA A C 1
ATOM 564 O O . ALA A 1 73 ? 3.538 2.443 2.078 1.00 73.88 73 ALA A O 1
ATOM 565 N N . GLY A 1 74 ? 1.387 2.556 1.460 1.00 81.38 74 GLY A N 1
ATOM 566 C CA . GLY A 1 74 ? 1.585 3.569 0.426 1.00 81.38 74 GLY A CA 1
ATOM 567 C C . GLY A 1 74 ? 2.518 3.095 -0.693 1.00 81.38 74 GLY A C 1
ATOM 568 O O . GLY A 1 74 ? 2.308 2.033 -1.278 1.00 81.38 74 GLY A O 1
ATOM 569 N N . VAL A 1 75 ? 3.535 3.909 -1.003 1.00 83.56 75 VAL A N 1
ATOM 570 C CA . VAL A 1 75 ? 4.457 3.727 -2.148 1.00 83.56 75 VAL A CA 1
ATOM 571 C C . VAL A 1 75 ? 5.780 3.059 -1.741 1.00 83.56 75 VAL A C 1
ATOM 573 O O . VAL A 1 75 ? 6.603 2.720 -2.586 1.00 83.56 75 VAL A O 1
ATOM 576 N N . ILE A 1 76 ? 6.001 2.832 -0.446 1.00 86.50 76 ILE A N 1
ATOM 577 C CA . ILE A 1 76 ? 7.279 2.334 0.076 1.00 86.50 76 ILE A CA 1
ATOM 578 C C . ILE A 1 76 ? 7.575 0.881 -0.361 1.00 86.50 76 ILE A C 1
ATOM 580 O O . ILE A 1 76 ? 8.687 0.635 -0.835 1.00 86.50 76 ILE A O 1
ATOM 584 N N . PRO A 1 77 ? 6.629 -0.082 -0.303 1.00 86.38 77 PRO A N 1
ATOM 585 C CA . PRO A 1 77 ? 6.922 -1.466 -0.686 1.00 86.38 77 PRO A CA 1
ATOM 586 C C . PRO A 1 77 ? 7.365 -1.652 -2.148 1.00 86.38 77 PRO A C 1
ATOM 588 O O . PRO A 1 77 ? 8.362 -2.342 -2.369 1.00 86.38 77 PRO A O 1
ATOM 591 N N . PRO A 1 78 ? 6.727 -1.017 -3.156 1.00 87.00 78 PRO A N 1
ATOM 592 C CA . PRO A 1 78 ? 7.216 -1.080 -4.535 1.00 87.00 78 PRO A CA 1
ATOM 593 C C . PRO A 1 78 ? 8.622 -0.497 -4.737 1.00 87.00 78 PRO A C 1
ATOM 595 O O . PRO A 1 78 ? 9.361 -0.989 -5.591 1.00 87.00 78 PRO A O 1
ATOM 598 N N . ILE A 1 79 ? 9.002 0.526 -3.959 1.00 89.12 79 ILE A N 1
ATOM 599 C CA . ILE A 1 79 ? 10.345 1.132 -3.992 1.00 89.12 79 ILE A CA 1
ATOM 600 C C . ILE A 1 79 ? 11.387 0.181 -3.386 1.00 89.12 79 ILE A C 1
ATOM 602 O O . ILE A 1 79 ? 12.487 0.029 -3.922 1.00 89.12 79 ILE A O 1
ATOM 606 N N . PHE A 1 80 ? 11.055 -0.505 -2.291 1.00 87.00 80 PHE A N 1
ATOM 607 C CA . PHE A 1 80 ? 11.946 -1.519 -1.723 1.00 87.00 80 PHE A CA 1
ATOM 608 C C . PHE A 1 80 ? 12.104 -2.722 -2.648 1.00 87.00 80 PHE A C 1
ATOM 610 O O . PHE A 1 80 ? 13.225 -3.163 -2.881 1.00 87.00 80 PHE A O 1
ATOM 617 N N . ALA A 1 81 ? 11.014 -3.202 -3.250 1.00 86.50 81 ALA A N 1
ATOM 618 C CA . ALA A 1 81 ? 11.074 -4.293 -4.215 1.00 86.50 81 ALA A CA 1
ATOM 619 C C . ALA A 1 81 ? 11.944 -3.935 -5.434 1.00 86.50 81 ALA A C 1
ATOM 621 O O . ALA A 1 81 ? 12.752 -4.751 -5.876 1.00 86.50 81 ALA A O 1
ATOM 622 N N . SER A 1 82 ? 11.824 -2.710 -5.963 1.00 86.25 82 SER A N 1
ATOM 623 C CA . SER A 1 82 ? 12.622 -2.284 -7.117 1.00 86.25 82 SER A CA 1
ATOM 624 C C . SER A 1 82 ? 14.090 -2.072 -6.757 1.00 86.25 82 SER A C 1
ATOM 626 O O . SER A 1 82 ? 14.957 -2.535 -7.492 1.00 86.25 82 SER A O 1
ATOM 628 N N . SER A 1 83 ? 14.398 -1.449 -5.616 1.00 88.62 83 SER A N 1
ATOM 629 C CA . SER A 1 83 ? 15.789 -1.255 -5.181 1.00 88.62 83 SER A CA 1
ATOM 630 C C . SER A 1 83 ? 16.494 -2.577 -4.849 1.00 88.62 83 SER A C 1
ATOM 632 O O . SER A 1 83 ? 17.649 -2.756 -5.242 1.00 88.62 83 SER A O 1
ATOM 634 N N . LEU A 1 84 ? 15.792 -3.536 -4.230 1.00 87.06 84 LEU A N 1
ATOM 635 C CA . LEU A 1 84 ? 16.314 -4.876 -3.945 1.00 87.06 84 LEU A CA 1
ATOM 636 C C . LEU A 1 84 ? 16.650 -5.649 -5.226 1.00 87.06 84 LEU A C 1
ATOM 638 O O . LEU A 1 84 ? 17.667 -6.330 -5.258 1.00 87.06 84 LEU A O 1
ATOM 642 N N . LEU A 1 85 ? 15.829 -5.548 -6.277 1.00 83.12 85 LEU A N 1
ATOM 643 C CA . LEU A 1 85 ? 16.098 -6.223 -7.554 1.00 83.12 85 LEU A CA 1
ATOM 644 C C . LEU A 1 85 ? 17.131 -5.496 -8.417 1.00 83.12 85 LEU A C 1
ATOM 646 O O . LEU A 1 85 ? 17.886 -6.143 -9.140 1.00 83.12 85 LEU A O 1
ATOM 650 N N . LEU A 1 86 ? 17.185 -4.166 -8.349 1.00 83.62 86 LEU A N 1
ATOM 651 C CA . LEU A 1 86 ? 18.154 -3.375 -9.107 1.00 83.62 86 LEU A CA 1
ATOM 652 C C . LEU A 1 86 ? 19.586 -3.566 -8.596 1.00 83.62 86 LEU A C 1
ATOM 654 O O . LEU A 1 86 ? 20.507 -3.559 -9.401 1.00 83.62 86 LEU A O 1
ATOM 658 N N . MET A 1 87 ? 19.789 -3.770 -7.294 1.00 83.06 87 MET A N 1
ATOM 659 C CA . MET A 1 87 ? 21.122 -3.930 -6.696 1.00 83.06 87 MET A CA 1
ATOM 660 C C . MET A 1 87 ? 21.923 -5.145 -7.228 1.00 83.06 87 MET A C 1
ATOM 662 O O . MET A 1 87 ? 23.049 -4.959 -7.684 1.00 83.06 87 MET A O 1
ATOM 666 N N . PRO A 1 88 ? 21.390 -6.382 -7.261 1.00 76.94 88 PRO A N 1
ATOM 667 C CA . PRO A 1 88 ? 22.097 -7.511 -7.861 1.00 76.94 88 PRO A CA 1
ATOM 668 C C . PRO A 1 88 ? 22.231 -7.358 -9.379 1.00 76.94 88 PRO A C 1
ATOM 670 O O . PRO A 1 88 ? 23.251 -7.747 -9.937 1.00 76.94 88 PRO A O 1
ATOM 673 N N . LEU A 1 89 ? 21.244 -6.751 -10.048 1.00 77.81 89 LEU A N 1
ATOM 674 C CA . LEU A 1 89 ? 21.307 -6.465 -11.481 1.00 77.81 89 LEU A CA 1
ATOM 675 C C . LEU A 1 89 ? 22.477 -5.551 -11.840 1.00 77.81 89 LEU A C 1
ATOM 677 O O . LEU A 1 89 ? 23.205 -5.839 -12.786 1.00 77.81 89 LEU A O 1
ATOM 681 N N . THR A 1 90 ? 22.681 -4.470 -11.086 1.00 79.50 90 THR A N 1
ATOM 682 C CA . THR A 1 90 ? 23.808 -3.567 -11.324 1.00 79.50 90 THR A CA 1
ATOM 683 C C . THR A 1 90 ? 25.127 -4.269 -11.031 1.00 79.50 90 THR A C 1
ATOM 685 O O . THR A 1 90 ? 26.026 -4.203 -11.863 1.00 79.50 90 THR A O 1
ATOM 688 N N . LEU A 1 91 ? 25.240 -5.018 -9.926 1.00 78.25 91 LEU A N 1
ATOM 689 C CA . LEU A 1 91 ? 26.447 -5.799 -9.618 1.00 78.25 91 LEU A CA 1
ATOM 690 C C . LEU A 1 91 ? 26.800 -6.797 -10.725 1.00 78.25 91 LEU A C 1
ATOM 692 O O . LEU A 1 91 ? 27.958 -6.881 -11.122 1.00 78.25 91 LEU A O 1
ATOM 696 N N . VAL A 1 92 ? 25.811 -7.519 -11.250 1.00 73.94 92 VAL A N 1
ATOM 697 C CA . VAL A 1 92 ? 25.991 -8.470 -12.352 1.00 73.94 92 VAL A CA 1
ATOM 698 C C . VAL A 1 92 ? 26.392 -7.754 -13.644 1.00 73.94 92 VAL A C 1
ATOM 700 O O . VAL A 1 92 ? 27.275 -8.234 -14.348 1.00 73.94 92 VAL A O 1
ATOM 703 N N . GLN A 1 93 ? 25.822 -6.583 -13.939 1.00 73.44 93 GLN A N 1
ATOM 704 C CA . GLN A 1 93 ? 26.213 -5.773 -15.100 1.00 73.44 93 GLN A CA 1
ATOM 705 C C . GLN A 1 93 ? 27.658 -5.258 -14.989 1.00 73.44 93 GLN A C 1
ATOM 707 O O . GLN A 1 93 ? 28.420 -5.371 -15.948 1.00 73.44 93 GLN A O 1
ATOM 712 N N . PHE A 1 94 ? 28.067 -4.758 -13.818 1.00 72.88 94 PHE A N 1
ATOM 713 C CA . PHE A 1 94 ? 29.444 -4.313 -13.567 1.00 72.88 94 PHE A CA 1
ATOM 714 C C . PHE A 1 94 ? 30.445 -5.479 -13.574 1.00 72.88 94 PHE A C 1
ATOM 716 O O . PHE A 1 94 ? 31.541 -5.359 -14.127 1.00 72.88 94 PHE A O 1
ATOM 723 N N . ALA A 1 95 ? 30.068 -6.626 -13.003 1.00 69.06 95 ALA A N 1
ATOM 724 C CA . ALA A 1 95 ? 30.885 -7.836 -13.007 1.00 69.06 95 ALA A CA 1
ATOM 725 C C . ALA A 1 95 ? 31.001 -8.435 -14.417 1.00 69.06 95 ALA A C 1
ATOM 727 O O . ALA A 1 95 ? 32.090 -8.833 -14.811 1.00 69.06 95 ALA A O 1
ATOM 728 N N . GLY A 1 96 ? 29.923 -8.430 -15.206 1.00 62.72 96 GLY A N 1
ATOM 729 C CA . GLY A 1 96 ? 29.913 -8.872 -16.603 1.00 62.72 96 GLY A CA 1
ATOM 730 C C . GLY A 1 96 ? 30.721 -7.968 -17.540 1.00 62.72 96 GLY A C 1
ATOM 731 O O . GLY A 1 96 ? 31.271 -8.451 -18.521 1.00 62.72 96 GLY A O 1
ATOM 732 N N . GLN A 1 97 ? 30.865 -6.678 -17.219 1.00 61.28 97 GLN A N 1
ATOM 733 C CA . GLN A 1 97 ? 31.802 -5.776 -17.908 1.00 61.28 97 GLN A CA 1
ATOM 734 C C . GLN A 1 97 ? 33.269 -5.997 -17.512 1.00 61.28 97 GLN A C 1
ATOM 736 O O . GLN A 1 97 ? 34.160 -5.642 -18.279 1.00 61.28 97 GLN A O 1
ATOM 741 N N . SER A 1 98 ? 33.518 -6.581 -16.336 1.00 56.50 98 SER A N 1
ATOM 742 C CA . SER A 1 98 ? 34.865 -6.853 -15.813 1.00 56.50 98 SER A CA 1
ATOM 743 C C . SER A 1 98 ? 35.339 -8.288 -16.090 1.00 56.50 98 SER A C 1
ATOM 745 O O . SER A 1 98 ? 36.539 -8.551 -16.077 1.00 56.50 98 SER A O 1
ATOM 747 N N . ALA A 1 99 ? 34.415 -9.223 -16.334 1.00 54.06 99 ALA A N 1
ATOM 748 C CA . ALA A 1 99 ? 34.695 -10.614 -16.666 1.00 54.06 99 ALA A CA 1
ATOM 749 C C . ALA A 1 99 ? 34.903 -10.755 -18.179 1.00 54.06 99 ALA A C 1
ATOM 751 O O . ALA A 1 99 ? 33.963 -10.837 -18.966 1.00 54.06 99 ALA A O 1
ATOM 752 N N . THR A 1 100 ? 36.170 -10.759 -18.573 1.00 49.62 100 THR A N 1
ATOM 753 C CA . THR A 1 100 ? 36.657 -11.036 -19.923 1.00 49.62 100 THR A CA 1
ATOM 754 C C . THR A 1 100 ? 36.034 -12.322 -20.491 1.00 49.62 100 THR A C 1
ATOM 756 O O . THR A 1 100 ? 35.882 -13.315 -19.783 1.00 49.62 100 THR A O 1
ATOM 759 N N . GLN A 1 101 ? 35.702 -12.274 -21.781 1.00 51.94 101 GLN A N 1
ATOM 760 C CA . GLN A 1 101 ? 34.920 -13.197 -22.625 1.00 51.94 101 GLN A CA 1
ATOM 761 C C . GLN A 1 101 ? 35.285 -14.706 -22.657 1.00 51.94 101 GLN A C 1
ATOM 763 O O . GLN A 1 101 ? 34.806 -15.387 -23.554 1.00 51.94 101 GLN A O 1
ATOM 768 N N . ASP A 1 102 ? 36.071 -15.270 -21.733 1.00 51.81 102 ASP A N 1
ATOM 769 C CA . ASP A 1 102 ? 36.744 -16.564 -21.980 1.00 51.81 102 ASP A CA 1
ATOM 770 C C . ASP A 1 102 ? 36.662 -17.608 -20.846 1.00 51.81 102 ASP A C 1
ATOM 772 O O . ASP A 1 102 ? 37.588 -18.377 -20.593 1.00 51.81 102 ASP A O 1
ATOM 776 N N . SER A 1 103 ? 35.552 -17.676 -20.105 1.00 53.25 103 SER A N 1
ATOM 777 C CA . SER A 1 103 ? 35.329 -18.756 -19.125 1.00 53.25 103 SER A CA 1
ATOM 778 C C . SER A 1 103 ? 33.844 -19.088 -18.978 1.00 53.25 103 SER A C 1
ATOM 780 O O . SER A 1 103 ? 33.005 -18.199 -19.061 1.00 53.25 103 SER A O 1
ATOM 782 N N . ALA A 1 104 ? 33.506 -20.354 -18.700 1.00 58.50 104 ALA A N 1
ATOM 783 C CA . ALA A 1 104 ? 32.132 -20.857 -18.497 1.00 58.50 104 ALA A CA 1
ATOM 784 C C . ALA A 1 104 ? 31.311 -20.092 -17.424 1.00 58.50 104 ALA A C 1
ATOM 786 O O . ALA A 1 104 ? 30.084 -20.176 -17.356 1.00 58.50 104 ALA A O 1
ATOM 787 N N . THR A 1 105 ? 31.987 -19.307 -16.587 1.00 57.97 105 THR A N 1
ATOM 788 C CA . THR A 1 105 ? 31.410 -18.339 -15.649 1.00 57.97 105 THR A CA 1
ATOM 789 C C . THR A 1 105 ? 30.800 -17.108 -16.332 1.00 57.97 105 THR A C 1
ATOM 791 O O . THR A 1 105 ? 29.813 -16.578 -15.838 1.00 57.97 105 THR A O 1
ATOM 794 N N . GLY A 1 106 ? 31.310 -16.668 -17.484 1.00 58.41 106 GLY A N 1
ATOM 795 C CA . GLY A 1 106 ? 30.743 -15.558 -18.258 1.00 58.41 106 GLY A CA 1
ATOM 796 C C . GLY A 1 106 ? 29.364 -15.882 -18.841 1.00 58.41 106 GLY A C 1
ATOM 797 O O . GLY A 1 106 ? 28.447 -15.072 -18.732 1.00 58.41 106 GLY A O 1
ATOM 798 N N . ASP A 1 107 ? 29.177 -17.098 -19.361 1.00 60.19 107 ASP A N 1
ATOM 799 C CA . ASP A 1 107 ? 27.902 -17.548 -19.944 1.00 60.19 107 ASP A CA 1
ATOM 800 C C . ASP A 1 107 ? 26.797 -17.722 -18.891 1.00 60.19 107 ASP A C 1
ATOM 802 O O . ASP A 1 107 ? 25.627 -17.409 -19.131 1.00 60.19 107 ASP A O 1
ATOM 806 N N . THR A 1 108 ? 27.158 -18.168 -17.684 1.00 62.28 108 THR A N 1
ATOM 807 C CA . THR A 1 108 ? 26.213 -18.270 -16.559 1.00 62.28 108 THR A CA 1
ATOM 808 C C . THR A 1 108 ? 25.813 -16.891 -16.033 1.00 62.28 108 THR A C 1
ATOM 810 O O . THR A 1 108 ? 24.630 -16.651 -15.794 1.00 62.28 108 THR A O 1
ATOM 813 N N . ILE A 1 109 ? 26.754 -15.948 -15.943 1.00 63.69 109 ILE A N 1
ATOM 814 C CA . ILE A 1 109 ? 26.482 -14.550 -15.573 1.00 63.69 109 ILE A CA 1
ATOM 815 C C . ILE A 1 109 ? 25.600 -13.868 -16.629 1.00 63.69 109 ILE A C 1
ATOM 817 O O . ILE A 1 109 ? 24.634 -13.185 -16.280 1.00 63.69 109 ILE A O 1
ATOM 821 N N . LEU A 1 110 ? 25.858 -14.098 -17.918 1.00 63.06 110 LEU A N 1
ATOM 822 C CA . LEU A 1 110 ? 25.057 -13.547 -19.013 1.00 63.06 110 LEU A CA 1
ATOM 823 C C . LEU A 1 110 ? 23.639 -14.144 -19.039 1.00 63.06 110 LEU A C 1
ATOM 825 O O . LEU A 1 110 ? 22.662 -13.416 -19.213 1.00 63.06 110 LEU A O 1
ATOM 829 N N . SER A 1 111 ? 23.507 -15.445 -18.769 1.00 62.88 111 SER A N 1
ATOM 830 C CA . SER A 1 111 ? 22.212 -16.127 -18.636 1.00 62.88 111 SER A CA 1
ATOM 831 C C . SER A 1 111 ? 21.388 -15.579 -17.467 1.00 62.88 111 SER A C 1
ATOM 833 O O . SER A 1 111 ? 20.192 -15.333 -17.618 1.00 62.88 111 SER A O 1
ATOM 835 N N . ILE A 1 112 ? 22.025 -15.312 -16.321 1.00 64.50 112 ILE A N 1
ATOM 836 C CA . ILE A 1 112 ? 21.387 -14.675 -15.156 1.00 64.50 112 ILE A CA 1
ATOM 837 C C . ILE A 1 112 ? 20.997 -13.226 -15.475 1.00 64.50 112 ILE A C 1
ATOM 839 O O . ILE A 1 112 ? 19.910 -12.789 -15.106 1.00 64.50 112 ILE A O 1
ATOM 843 N N . THR A 1 113 ? 21.835 -12.495 -16.214 1.00 65.44 113 THR A N 1
ATOM 844 C CA . THR A 1 113 ? 21.543 -11.118 -16.644 1.00 65.44 113 THR A CA 1
ATOM 845 C C . THR A 1 113 ? 20.315 -11.068 -17.551 1.00 65.44 113 THR A C 1
ATOM 847 O O . THR A 1 113 ? 19.413 -10.269 -17.310 1.00 65.44 113 THR A O 1
ATOM 850 N N . ASN A 1 114 ? 20.236 -11.960 -18.543 1.00 66.62 114 ASN A N 1
ATOM 851 C CA . ASN A 1 114 ? 19.082 -12.081 -19.438 1.00 66.62 114 ASN A CA 1
ATOM 852 C C . ASN A 1 114 ? 17.821 -12.523 -18.678 1.00 66.62 114 ASN A C 1
ATOM 854 O O . ASN A 1 114 ? 16.724 -12.030 -18.941 1.00 66.62 114 ASN A O 1
ATOM 858 N N . ALA A 1 115 ? 17.970 -13.415 -17.693 1.0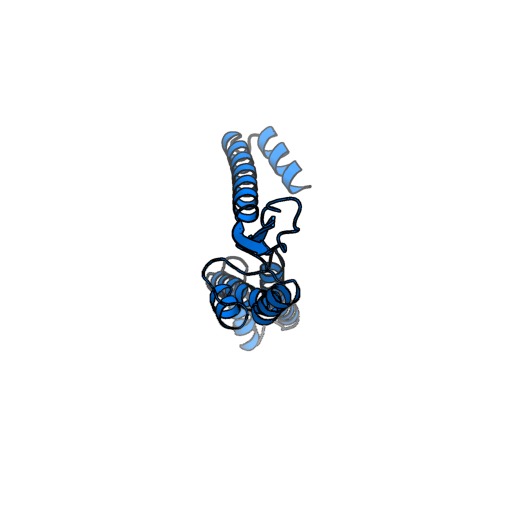0 64.88 115 ALA A N 1
ATOM 859 C CA . ALA A 1 115 ? 16.868 -13.863 -16.848 1.00 64.88 115 ALA A CA 1
ATOM 860 C C . ALA A 1 115 ? 16.372 -12.784 -15.872 1.00 64.88 115 ALA A C 1
ATOM 862 O O . ALA A 1 115 ? 15.199 -12.810 -15.510 1.00 64.88 115 ALA A O 1
ATOM 863 N N . LEU A 1 116 ? 17.209 -11.827 -15.460 1.00 67.25 116 LEU A N 1
ATOM 864 C CA . LEU A 1 116 ? 16.824 -10.708 -14.587 1.00 67.25 116 LEU A CA 1
ATOM 865 C C . LEU A 1 116 ? 16.551 -9.405 -15.357 1.00 67.25 116 LEU A C 1
ATOM 867 O O . LEU A 1 116 ? 16.230 -8.388 -14.746 1.00 67.25 116 LEU A O 1
ATOM 871 N N . GLN A 1 117 ? 16.653 -9.398 -16.685 1.00 69.81 117 GLN A N 1
ATOM 872 C CA . GLN A 1 117 ? 16.398 -8.199 -17.474 1.00 69.81 117 GLN A CA 1
ATOM 873 C C . GLN A 1 117 ? 14.923 -7.769 -17.390 1.00 69.81 117 GLN A C 1
ATOM 875 O O . GLN A 1 117 ? 14.008 -8.592 -17.346 1.00 69.81 117 GLN A O 1
ATOM 880 N N . HIS A 1 118 ? 14.686 -6.453 -17.415 1.00 67.50 118 HIS A N 1
ATOM 881 C CA . HIS A 1 118 ? 13.339 -5.884 -17.468 1.00 67.50 118 HIS A CA 1
ATOM 882 C C . HIS A 1 118 ? 12.593 -6.430 -18.694 1.00 67.50 118 HIS A C 1
ATOM 884 O O . HIS A 1 118 ? 12.984 -6.161 -19.828 1.00 67.50 118 HIS A O 1
ATOM 890 N N . GLY A 1 119 ? 11.526 -7.195 -18.455 1.00 69.06 119 GLY A N 1
ATOM 891 C CA . GLY A 1 119 ? 10.745 -7.863 -19.501 1.00 69.06 119 GLY A CA 1
ATOM 892 C C . GLY A 1 119 ? 10.822 -9.389 -19.467 1.00 69.06 119 GLY A C 1
ATOM 893 O O . GLY A 1 119 ? 9.989 -10.040 -20.093 1.00 69.06 119 GLY A O 1
ATOM 894 N N . SER A 1 120 ? 11.753 -9.975 -18.708 1.00 80.38 120 SER A N 1
ATOM 895 C CA . SER A 1 120 ? 11.753 -11.418 -18.491 1.00 80.38 120 SER A CA 1
ATOM 896 C C . SER A 1 120 ? 10.594 -11.825 -17.554 1.00 80.38 120 SER A C 1
ATOM 898 O O . SER A 1 120 ? 10.288 -11.115 -16.585 1.00 80.38 120 SER A O 1
ATOM 900 N N . PRO A 1 121 ? 9.950 -12.987 -17.782 1.00 82.56 121 PRO A N 1
ATOM 901 C CA . PRO A 1 121 ? 8.906 -13.491 -16.887 1.00 82.56 121 PRO A CA 1
ATOM 902 C C . PRO A 1 121 ? 9.412 -13.715 -15.458 1.00 82.56 121 PRO A C 1
ATOM 904 O O . PRO A 1 121 ? 8.676 -13.506 -14.497 1.00 82.56 121 PRO A O 1
ATOM 907 N N . LEU A 1 122 ? 10.683 -14.105 -15.314 1.00 83.50 122 LEU A N 1
ATOM 908 C CA . LEU A 1 122 ? 11.316 -14.355 -14.022 1.00 83.50 122 LEU A CA 1
ATOM 909 C C . LEU A 1 122 ? 11.512 -13.059 -13.225 1.00 83.50 122 LEU A C 1
ATOM 911 O O . LEU A 1 122 ? 11.195 -13.031 -12.036 1.00 83.50 122 LEU A O 1
ATOM 915 N N . TYR A 1 123 ? 11.946 -11.972 -13.871 1.00 83.56 123 TYR A N 1
ATOM 916 C CA . TYR A 1 123 ? 12.031 -10.658 -13.234 1.00 83.56 123 TYR A CA 1
ATOM 917 C C . TYR A 1 123 ? 10.648 -10.169 -12.794 1.00 83.56 123 TYR A C 1
ATOM 919 O O . TYR A 1 123 ? 10.486 -9.731 -11.659 1.00 83.56 123 TYR A O 1
ATOM 927 N N . MET A 1 124 ? 9.630 -10.295 -13.655 1.00 85.19 124 MET A N 1
ATOM 928 C CA . MET A 1 124 ? 8.258 -9.903 -13.312 1.00 85.19 124 MET A CA 1
ATOM 929 C C . MET A 1 124 ? 7.696 -10.714 -12.140 1.00 85.19 124 MET A C 1
ATOM 931 O O . MET A 1 124 ? 7.064 -10.139 -11.256 1.00 85.19 124 MET A O 1
ATOM 935 N N . ALA A 1 125 ? 7.950 -12.025 -12.101 1.00 87.94 125 ALA A N 1
ATOM 936 C CA . ALA A 1 125 ? 7.511 -12.890 -11.010 1.00 87.94 125 ALA A CA 1
ATOM 937 C C . ALA A 1 125 ? 8.199 -12.534 -9.683 1.00 87.94 125 ALA A C 1
ATOM 939 O O . ALA A 1 125 ? 7.518 -12.362 -8.672 1.00 87.94 125 ALA A O 1
ATOM 940 N N . LEU A 1 126 ? 9.526 -12.357 -9.685 1.00 86.75 126 LEU A N 1
ATOM 941 C CA . LEU A 1 126 ? 10.278 -11.935 -8.497 1.00 86.75 126 LEU A CA 1
ATOM 942 C C . LEU A 1 126 ? 9.880 -10.532 -8.034 1.00 86.75 126 LEU A C 1
ATOM 944 O O . LEU A 1 126 ? 9.778 -10.292 -6.833 1.00 86.75 126 LEU A O 1
ATOM 948 N N . TYR A 1 127 ? 9.613 -9.616 -8.966 1.00 87.06 127 TYR A N 1
ATOM 949 C CA . TYR A 1 127 ? 9.162 -8.267 -8.644 1.00 87.06 127 TYR A CA 1
ATOM 950 C C . TYR A 1 127 ? 7.763 -8.269 -8.032 1.00 87.06 127 TYR A C 1
ATOM 952 O O . TYR A 1 127 ? 7.563 -7.670 -6.978 1.00 87.06 127 TYR A O 1
ATOM 960 N N . ALA A 1 128 ? 6.813 -8.997 -8.624 1.00 88.56 128 ALA A N 1
ATOM 961 C CA . ALA A 1 128 ? 5.470 -9.149 -8.072 1.00 88.56 128 ALA A CA 1
ATOM 962 C C . ALA A 1 128 ? 5.504 -9.796 -6.679 1.00 88.56 128 ALA A C 1
ATOM 964 O O . ALA A 1 128 ? 4.876 -9.291 -5.749 1.00 88.56 128 ALA A O 1
ATOM 965 N N . PHE A 1 129 ? 6.287 -10.865 -6.513 1.00 91.50 129 PHE A N 1
ATOM 966 C CA . PHE A 1 129 ? 6.480 -11.512 -5.218 1.00 91.50 129 PHE A CA 1
ATOM 967 C C . PHE A 1 129 ? 7.101 -10.557 -4.191 1.00 91.50 129 PHE A C 1
ATOM 969 O O . PHE A 1 129 ? 6.598 -10.450 -3.075 1.00 91.50 129 PHE A O 1
ATOM 976 N N . GLY A 1 130 ? 8.138 -9.810 -4.578 1.00 89.50 130 GLY A N 1
ATOM 977 C CA . GLY A 1 130 ? 8.776 -8.807 -3.730 1.00 89.50 130 GLY A CA 1
ATOM 978 C C . GLY A 1 130 ? 7.802 -7.717 -3.287 1.00 89.50 130 GLY A C 1
ATOM 979 O O . GLY A 1 130 ? 7.756 -7.391 -2.104 1.00 89.50 130 GLY A O 1
ATOM 980 N N . ILE A 1 131 ? 6.971 -7.198 -4.197 1.00 90.31 131 ILE A N 1
ATOM 981 C CA . ILE A 1 131 ? 5.929 -6.218 -3.856 1.00 90.31 131 ILE A CA 1
ATOM 982 C C . ILE A 1 131 ? 4.962 -6.799 -2.824 1.00 90.31 131 ILE A C 1
ATOM 984 O O . ILE A 1 131 ? 4.693 -6.139 -1.824 1.00 90.31 131 ILE A O 1
ATOM 988 N N . ILE A 1 132 ? 4.446 -8.012 -3.045 1.00 89.81 132 ILE A N 1
ATOM 989 C CA . ILE A 1 132 ? 3.493 -8.652 -2.128 1.00 89.81 132 ILE A CA 1
ATOM 990 C C . ILE A 1 132 ? 4.140 -8.844 -0.753 1.00 89.81 132 ILE A C 1
ATOM 992 O O . ILE A 1 132 ? 3.579 -8.417 0.254 1.00 89.81 132 ILE A O 1
ATOM 996 N N . PHE A 1 133 ? 5.344 -9.415 -0.716 1.00 90.94 133 PHE A N 1
ATOM 997 C CA . PHE A 1 133 ? 6.085 -9.662 0.517 1.00 90.94 133 PHE A CA 1
ATOM 998 C C . PHE A 1 133 ? 6.330 -8.374 1.311 1.00 90.94 133 PHE A C 1
ATOM 1000 O O . PHE A 1 133 ? 5.959 -8.291 2.482 1.00 90.94 133 PHE A O 1
ATOM 1007 N N . PHE A 1 134 ? 6.892 -7.340 0.678 1.00 88.25 134 PHE A N 1
ATOM 1008 C CA . PHE A 1 134 ? 7.157 -6.072 1.357 1.00 88.25 134 PHE A CA 1
ATOM 1009 C C . PHE A 1 134 ? 5.874 -5.330 1.730 1.00 88.25 134 PHE A C 1
ATOM 1011 O O . PHE A 1 134 ? 5.871 -4.614 2.726 1.00 88.25 134 PHE A O 1
ATOM 1018 N N . CYS A 1 135 ? 4.785 -5.489 0.972 1.00 89.31 135 CYS A N 1
ATOM 1019 C CA . CYS A 1 135 ? 3.502 -4.872 1.299 1.00 89.31 135 CYS A CA 1
ATOM 1020 C C . CYS A 1 135 ? 2.938 -5.442 2.605 1.00 89.31 135 CYS A C 1
ATOM 1022 O O . CYS A 1 135 ? 2.605 -4.672 3.507 1.00 89.31 135 CYS A O 1
ATOM 1024 N N . PHE A 1 136 ? 2.911 -6.771 2.749 1.00 87.69 136 PHE A N 1
ATOM 1025 C CA . PHE A 1 136 ? 2.478 -7.424 3.988 1.00 87.69 136 PHE A CA 1
ATOM 1026 C C . PHE A 1 136 ? 3.425 -7.129 5.152 1.00 87.69 136 PHE A C 1
ATOM 1028 O O . PHE A 1 136 ? 2.974 -6.722 6.221 1.00 87.69 136 PHE A O 1
ATOM 1035 N N . PHE A 1 137 ? 4.734 -7.265 4.932 1.00 87.75 137 PHE A N 1
ATOM 1036 C CA . PHE A 1 137 ? 5.736 -7.024 5.966 1.00 87.75 137 PHE A CA 1
ATOM 1037 C C . PHE A 1 137 ? 5.691 -5.582 6.488 1.00 87.75 137 PHE A C 1
ATOM 1039 O O . PHE A 1 137 ? 5.610 -5.359 7.692 1.00 87.75 137 PHE A O 1
ATOM 1046 N N . TYR A 1 138 ? 5.689 -4.591 5.595 1.00 87.44 138 TYR A N 1
ATOM 1047 C CA . TYR A 1 138 ? 5.678 -3.186 5.998 1.00 87.44 138 TYR A CA 1
ATOM 1048 C C . TYR A 1 138 ? 4.351 -2.783 6.650 1.00 87.44 138 TYR A C 1
ATOM 1050 O O . TYR A 1 138 ? 4.354 -2.045 7.633 1.00 87.44 138 TYR A O 1
ATOM 1058 N N . THR A 1 139 ? 3.221 -3.296 6.152 1.00 86.62 139 THR A N 1
ATOM 1059 C CA . THR A 1 139 ? 1.906 -3.034 6.758 1.00 86.62 139 THR A CA 1
ATOM 1060 C C . THR A 1 139 ? 1.842 -3.545 8.197 1.00 86.62 139 THR A C 1
ATOM 1062 O O . THR A 1 139 ? 1.417 -2.797 9.074 1.00 86.62 139 THR A O 1
ATOM 1065 N N . ALA A 1 140 ? 2.323 -4.766 8.452 1.00 84.06 140 ALA A N 1
ATOM 1066 C CA . ALA A 1 140 ? 2.348 -5.354 9.792 1.00 84.06 140 ALA A CA 1
ATOM 1067 C C . ALA A 1 140 ? 3.295 -4.619 10.758 1.00 84.06 140 ALA A C 1
ATOM 1069 O O . ALA A 1 140 ? 3.024 -4.540 11.950 1.00 84.06 140 ALA A O 1
ATOM 1070 N N . VAL A 1 141 ? 4.400 -4.054 10.257 1.00 84.81 141 VAL A N 1
ATOM 1071 C CA . VAL A 1 141 ? 5.340 -3.274 11.085 1.00 84.81 141 VAL A CA 1
ATOM 1072 C C . VAL A 1 141 ? 4.770 -1.902 11.459 1.00 84.81 141 VAL A C 1
ATOM 1074 O O . VAL A 1 141 ? 5.023 -1.413 12.557 1.00 84.81 141 VAL A O 1
ATOM 1077 N N . VAL A 1 142 ? 4.019 -1.261 10.560 1.00 83.38 142 VAL A N 1
ATOM 1078 C CA . VAL A 1 142 ? 3.479 0.091 10.787 1.00 83.38 142 VAL A CA 1
ATOM 1079 C C . VAL A 1 142 ? 2.167 0.073 11.570 1.00 83.38 142 VAL A C 1
ATOM 1081 O O . VAL A 1 142 ? 1.922 0.974 12.372 1.00 83.38 142 VAL A O 1
ATOM 1084 N N . PHE A 1 143 ? 1.300 -0.911 11.331 1.00 83.50 143 PHE A N 1
ATOM 1085 C CA . PHE A 1 143 ? 0.004 -1.005 11.993 1.00 83.50 143 PHE A CA 1
ATOM 1086 C C . PHE A 1 143 ? 0.057 -2.019 13.135 1.00 83.50 143 PHE A C 1
ATOM 1088 O O . PHE A 1 143 ? 0.016 -3.222 12.900 1.00 83.50 143 PHE A O 1
ATOM 1095 N N . ASN A 1 144 ? 0.111 -1.522 14.373 1.00 86.25 144 ASN A N 1
ATOM 1096 C CA . ASN A 1 144 ? 0.009 -2.353 15.568 1.00 86.25 144 ASN A CA 1
ATOM 1097 C C . ASN A 1 144 ? -1.446 -2.346 16.104 1.00 86.25 144 ASN A C 1
ATOM 1099 O O . ASN A 1 144 ? -1.877 -1.344 16.701 1.00 86.25 144 ASN A O 1
ATOM 1103 N N . PRO A 1 145 ? -2.233 -3.424 15.895 1.00 86.56 145 PRO A N 1
ATOM 1104 C CA . PRO A 1 145 ? -3.621 -3.494 16.354 1.00 86.56 145 PRO A CA 1
ATOM 1105 C C . PRO A 1 145 ? -3.734 -3.537 17.885 1.00 86.56 145 PRO A C 1
ATOM 1107 O O . PRO A 1 145 ? -4.701 -3.001 18.431 1.00 86.56 145 PRO A O 1
ATOM 1110 N N . GLU A 1 146 ? -2.744 -4.103 18.582 1.00 88.50 146 GLU A N 1
ATOM 1111 C CA . GLU A 1 146 ? -2.715 -4.196 20.047 1.00 88.50 146 GLU A CA 1
ATOM 1112 C C . GLU A 1 146 ? -2.601 -2.801 20.669 1.00 88.50 146 GLU A C 1
ATOM 1114 O O . GLU A 1 146 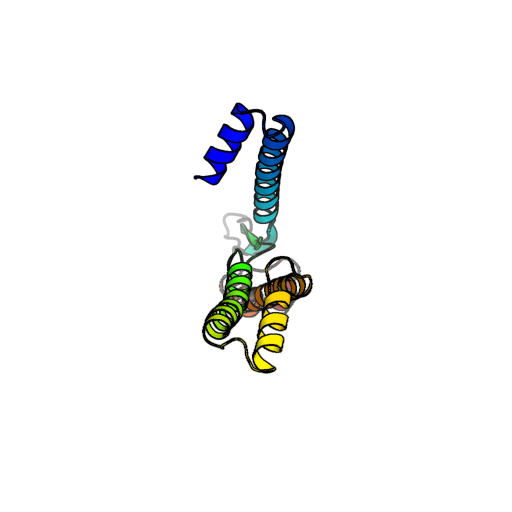? -3.433 -2.402 21.489 1.00 88.50 146 GLU A O 1
ATOM 1119 N N . GLU A 1 147 ? -1.639 -2.009 20.193 1.00 88.31 147 GLU A N 1
ATOM 1120 C CA . GLU A 1 147 ? -1.438 -0.636 20.658 1.00 88.31 147 GLU A CA 1
ATOM 1121 C C . GLU A 1 147 ? -2.644 0.254 20.316 1.00 88.31 147 GLU A C 1
ATOM 1123 O O . GLU A 1 147 ? -3.098 1.060 21.133 1.00 88.31 147 GLU A O 1
ATOM 1128 N N . THR A 1 148 ? -3.227 0.081 19.125 1.00 88.06 148 THR A N 1
ATOM 1129 C CA . THR A 1 148 ? -4.413 0.841 18.704 1.00 88.06 148 THR A CA 1
ATOM 1130 C C . THR A 1 148 ? -5.624 0.521 19.588 1.00 88.06 148 THR A C 1
ATOM 1132 O O . THR A 1 148 ? -6.343 1.430 20.016 1.00 88.06 148 THR A O 1
ATOM 1135 N N . ALA A 1 149 ? -5.842 -0.755 19.917 1.00 86.88 149 ALA A N 1
ATOM 1136 C CA . ALA A 1 149 ? -6.913 -1.192 20.809 1.00 86.88 149 ALA A CA 1
ATOM 1137 C C . ALA A 1 149 ? -6.699 -0.719 22.257 1.00 86.88 149 ALA A C 1
ATOM 1139 O O . ALA A 1 149 ? -7.658 -0.312 22.926 1.00 86.88 149 ALA A O 1
ATOM 1140 N N . GLU A 1 150 ? -5.458 -0.733 22.748 1.00 88.69 150 GLU A N 1
ATOM 1141 C CA . GLU A 1 150 ? -5.133 -0.225 24.079 1.00 88.69 150 GLU A CA 1
ATOM 1142 C C . GLU A 1 150 ? -5.337 1.292 24.164 1.00 88.69 150 GLU A C 1
ATOM 1144 O O . GLU A 1 150 ? -5.967 1.774 25.108 1.00 88.69 150 GLU A O 1
ATOM 1149 N N . ASN A 1 151 ? -4.898 2.043 23.152 1.00 88.88 151 ASN A N 1
ATOM 1150 C CA . ASN A 1 151 ? -5.134 3.481 23.063 1.00 88.88 151 ASN A CA 1
ATOM 1151 C C . ASN A 1 151 ? -6.634 3.800 23.053 1.00 88.88 151 ASN A C 1
ATOM 1153 O O . ASN A 1 151 ? -7.080 4.655 23.819 1.00 88.88 151 ASN A O 1
ATOM 1157 N N . LEU A 1 152 ? -7.446 3.064 22.284 1.00 87.00 152 LEU A N 1
ATOM 1158 C CA . LEU A 1 152 ? -8.906 3.213 22.309 1.00 87.00 152 LEU A CA 1
ATOM 1159 C C . LEU A 1 152 ? -9.474 3.022 23.719 1.00 87.00 152 LEU A C 1
ATOM 1161 O O . LEU A 1 152 ? -10.226 3.873 24.198 1.00 87.00 152 LEU A O 1
ATOM 1165 N N . LYS A 1 153 ? -9.045 1.968 24.421 1.00 85.94 153 LYS A N 1
ATOM 1166 C CA . LYS A 1 153 ? -9.450 1.701 25.805 1.00 85.94 153 LYS A CA 1
ATOM 1167 C C . LYS A 1 153 ? -9.013 2.816 26.765 1.00 85.94 153 LYS A C 1
ATOM 1169 O O . LYS A 1 153 ? -9.816 3.228 27.602 1.00 85.94 153 LYS A O 1
ATOM 1174 N N . ARG A 1 154 ? -7.778 3.322 26.646 1.00 87.25 154 ARG A N 1
ATOM 1175 C CA . ARG A 1 154 ? -7.230 4.410 27.483 1.00 87.25 154 ARG A CA 1
ATOM 1176 C C . ARG A 1 154 ? -7.993 5.724 27.296 1.00 87.25 154 ARG A C 1
ATOM 1178 O O . ARG A 1 154 ? -8.282 6.396 28.280 1.00 87.25 154 ARG A O 1
ATOM 1185 N N . TYR A 1 155 ? -8.385 6.053 26.065 1.00 85.62 155 TYR A N 1
ATOM 1186 C CA . TYR A 1 155 ? -9.208 7.231 25.760 1.00 85.62 155 TYR A CA 1
ATOM 1187 C C . TYR A 1 155 ? -10.717 7.010 25.988 1.00 85.62 155 TYR A C 1
ATOM 1189 O O . TYR A 1 155 ? -11.522 7.887 25.679 1.00 85.62 155 TYR A O 1
ATOM 1197 N N . GLY A 1 156 ? -11.123 5.853 26.525 1.00 84.19 156 GLY A N 1
ATOM 1198 C CA . GLY A 1 156 ? -12.523 5.522 26.806 1.00 84.19 156 GLY A CA 1
ATOM 1199 C C . GLY A 1 156 ? -13.380 5.269 25.561 1.00 84.19 156 GLY A C 1
ATOM 1200 O O . GLY A 1 156 ? -14.601 5.210 25.671 1.00 84.19 156 GLY A O 1
ATOM 1201 N N . GLY A 1 157 ? -12.767 5.129 24.386 1.00 85.62 157 GLY A N 1
ATOM 1202 C CA . GLY A 1 157 ? -13.449 4.788 23.143 1.00 85.62 157 GLY A CA 1
ATOM 1203 C C . GLY A 1 157 ? -13.659 3.283 23.015 1.00 85.62 157 GLY A C 1
ATOM 1204 O O . GLY A 1 157 ? -12.801 2.485 23.392 1.00 85.62 157 GLY A O 1
ATOM 1205 N N . PHE A 1 158 ? -14.795 2.874 22.456 1.00 86.75 158 PHE A N 1
ATOM 1206 C CA . PHE A 1 158 ? -15.047 1.470 22.144 1.00 86.75 158 PHE A CA 1
ATOM 1207 C C . PHE A 1 158 ? -15.772 1.305 20.810 1.00 86.75 158 PHE A C 1
ATOM 1209 O O . PHE A 1 158 ? -16.521 2.181 20.368 1.00 86.75 158 PHE A O 1
ATOM 1216 N N . VAL A 1 159 ? -15.544 0.159 20.169 1.00 87.38 159 VAL A N 1
ATOM 1217 C CA . VAL A 1 159 ? -16.295 -0.252 18.981 1.00 87.38 159 VAL A CA 1
ATOM 1218 C C . VAL A 1 159 ? -17.627 -0.851 19.449 1.00 87.38 159 VAL A C 1
ATOM 1220 O O . VAL A 1 159 ? -17.618 -1.789 20.252 1.00 87.38 159 VAL A O 1
ATOM 1223 N N . PRO A 1 160 ? -18.785 -0.334 18.999 1.00 84.50 160 PRO 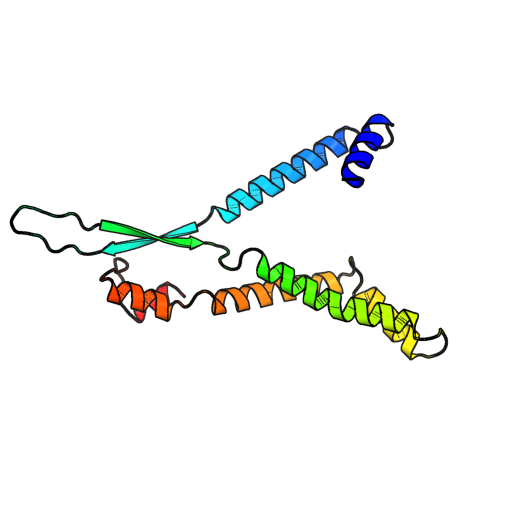A N 1
ATOM 1224 C CA . PRO A 1 160 ? -20.085 -0.858 19.407 1.00 84.50 160 PRO A CA 1
ATOM 1225 C C . PRO A 1 160 ? -20.204 -2.362 19.133 1.00 84.50 160 PRO A C 1
ATOM 1227 O O . PRO A 1 160 ? -19.942 -2.814 18.023 1.00 84.50 160 PRO A O 1
ATOM 1230 N N . GLY A 1 161 ? -20.611 -3.132 20.146 1.00 84.25 161 GLY A N 1
ATOM 1231 C CA . GLY A 1 161 ? -20.762 -4.589 20.048 1.00 84.25 161 GLY A CA 1
ATOM 1232 C C . GLY A 1 161 ? -19.508 -5.405 20.384 1.00 84.25 161 GLY A C 1
ATOM 1233 O O . GLY A 1 161 ? -19.609 -6.625 20.488 1.00 84.25 161 GLY A O 1
ATOM 1234 N N . ILE A 1 162 ? -18.353 -4.770 20.622 1.00 86.44 162 ILE A N 1
ATOM 1235 C CA . ILE A 1 162 ? -17.088 -5.456 20.926 1.00 86.44 162 ILE A CA 1
ATOM 1236 C C . ILE A 1 162 ? -16.550 -4.981 22.278 1.00 86.44 162 ILE A C 1
ATOM 1238 O O . ILE A 1 162 ? -16.521 -3.788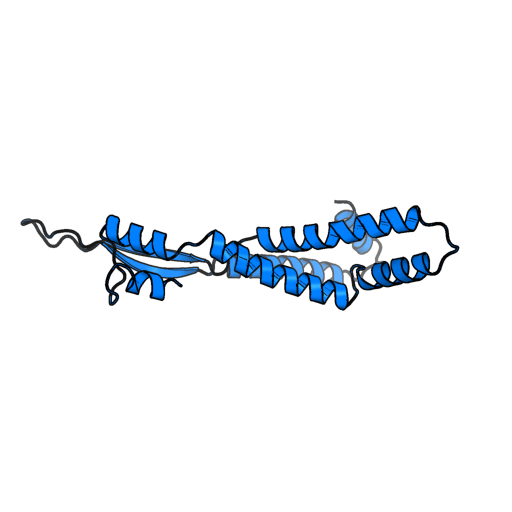 22.577 1.00 86.44 162 ILE A O 1
ATOM 1242 N N . ARG A 1 163 ? -16.122 -5.924 23.127 1.00 87.19 163 ARG A N 1
ATOM 1243 C CA . ARG A 1 163 ? -15.526 -5.590 24.430 1.00 87.19 163 ARG A CA 1
ATOM 1244 C C . ARG A 1 163 ? -14.142 -4.935 24.231 1.00 87.19 163 ARG A C 1
ATOM 1246 O O . ARG A 1 163 ? -13.330 -5.496 23.492 1.00 87.19 163 ARG A O 1
ATOM 1253 N N . PRO A 1 164 ? -13.841 -3.801 24.896 1.00 85.81 164 PRO A N 1
ATOM 1254 C CA . PRO A 1 164 ? -12.535 -3.144 24.788 1.00 85.81 164 PRO A CA 1
ATOM 1255 C C . PRO A 1 164 ? -11.372 -4.036 25.243 1.00 85.81 164 PRO A C 1
ATOM 1257 O O . PRO A 1 164 ? -11.485 -4.741 26.249 1.00 85.81 164 PRO A O 1
ATOM 1260 N N . GLY A 1 165 ? -10.237 -3.962 24.543 1.00 85.44 165 GLY A N 1
ATOM 1261 C CA . GLY A 1 165 ? -9.039 -4.775 24.796 1.00 85.44 165 GLY A CA 1
ATOM 1262 C C . GLY A 1 165 ? -8.840 -5.843 23.719 1.00 85.44 165 GLY A C 1
ATOM 1263 O O . GLY A 1 165 ? -9.017 -5.550 22.539 1.00 85.44 165 GLY A O 1
ATOM 1264 N N . LYS A 1 166 ? -8.532 -7.085 24.121 1.00 86.88 166 LYS A N 1
ATOM 1265 C CA . LYS A 1 166 ? -8.159 -8.185 23.207 1.00 86.88 166 LYS A CA 1
ATOM 1266 C C . LYS A 1 166 ? -9.186 -8.460 22.097 1.00 86.88 166 LYS A C 1
ATOM 1268 O O . LYS A 1 166 ? -8.818 -8.742 20.967 1.00 86.88 166 LYS A O 1
ATOM 1273 N N . ASN A 1 167 ? -10.483 -8.314 22.379 1.00 86.94 167 ASN A N 1
ATOM 1274 C CA . ASN A 1 167 ? -11.519 -8.511 21.355 1.00 86.94 167 ASN A CA 1
ATOM 1275 C C . ASN A 1 167 ? -11.556 -7.379 20.315 1.00 86.94 167 ASN A C 1
ATOM 1277 O O . ASN A 1 167 ? -12.028 -7.598 19.207 1.00 86.94 167 ASN A O 1
ATOM 1281 N N . THR A 1 168 ? -11.104 -6.171 20.675 1.00 86.44 168 THR A N 1
ATOM 1282 C CA . THR A 1 168 ? -10.978 -5.047 19.732 1.00 86.44 168 THR A CA 1
ATOM 1283 C C . THR A 1 168 ? -9.735 -5.217 18.864 1.00 86.44 168 THR A C 1
ATOM 1285 O O . THR A 1 168 ? -9.811 -4.961 17.673 1.00 86.44 168 THR A O 1
ATOM 1288 N N . GLU A 1 169 ? -8.632 -5.707 19.434 1.00 86.62 169 GLU A N 1
ATOM 1289 C CA . GLU A 1 169 ? -7.421 -6.083 18.692 1.00 86.62 169 GLU A CA 1
ATOM 1290 C C . GLU A 1 169 ? -7.728 -7.149 17.632 1.00 86.62 169 GLU A C 1
ATOM 1292 O O . GLU A 1 169 ? -7.539 -6.884 16.454 1.00 86.62 169 GLU A O 1
ATOM 1297 N N . ASN A 1 170 ? -8.339 -8.275 18.023 1.00 87.31 170 ASN A N 1
ATOM 1298 C CA . ASN A 1 170 ? -8.716 -9.360 17.100 1.00 87.31 170 ASN A CA 1
ATOM 1299 C C . ASN A 1 170 ? -9.739 -8.950 16.022 1.00 87.31 170 ASN A C 1
ATOM 1301 O O . ASN A 1 170 ? -10.021 -9.724 15.116 1.00 87.31 170 ASN A O 1
ATOM 1305 N N . TYR A 1 171 ? -10.398 -7.800 16.180 1.00 86.50 171 TYR A N 1
ATOM 1306 C CA . TYR A 1 171 ? -11.321 -7.259 15.179 1.00 86.50 171 TYR A CA 1
ATOM 1307 C C . TYR A 1 171 ? -10.634 -6.281 14.213 1.00 86.50 171 TYR A C 1
ATOM 1309 O O . TYR A 1 171 ? -11.167 -6.000 13.134 1.00 86.50 171 TYR A O 1
ATOM 1317 N N . LEU A 1 172 ? -9.513 -5.695 14.640 1.00 83.50 172 LEU A N 1
ATOM 1318 C CA . LEU A 1 172 ? -8.715 -4.756 13.857 1.00 83.50 172 LEU A CA 1
ATOM 1319 C C . LEU A 1 172 ? -7.602 -5.451 13.063 1.00 83.50 172 LEU A C 1
ATOM 1321 O O . LEU A 1 172 ? -7.205 -4.890 12.042 1.00 83.50 172 LEU A O 1
ATOM 1325 N N . ASP A 1 173 ? -7.132 -6.606 13.534 1.00 81.50 173 ASP A N 1
ATOM 1326 C CA . ASP A 1 173 ? -6.316 -7.571 12.780 1.00 81.50 173 ASP A CA 1
ATOM 1327 C C . ASP A 1 173 ? -7.147 -8.247 11.669 1.00 81.50 173 ASP A C 1
ATOM 1329 O O . ASP A 1 173 ? -6.674 -8.302 10.511 1.00 81.50 173 ASP A O 1
#

Sequence (173 aa):
PKTLAQVFEGGRTGTMNPLMVLGIGAAVIGLIAFICFMERAQRRVLIQYPKRQTQRGMMQADKSFLPLKINTAGVIPPIFASSLLLMPLTLVQFAGQSATQDSATGDTILSITNALQHGSPLYMALYAFGIIFFCFFYTAVVFNPEETAENLKRYGGFVPGIRPGKNTENYLD